Protein AF-A0A3N5DXP9-F1 (afdb_monomer_lite)

Structure (mmCIF, N/CA/C/O backbone):
data_AF-A0A3N5DXP9-F1
#
_entry.id   AF-A0A3N5DXP9-F1
#
loop_
_atom_site.group_PDB
_atom_site.id
_atom_site.type_symbol
_atom_site.label_atom_id
_atom_site.label_alt_id
_atom_site.label_comp_id
_atom_site.label_asym_id
_atom_site.label_entity_id
_atom_site.label_seq_id
_atom_site.pdbx_PDB_ins_code
_atom_site.Cartn_x
_atom_site.Cartn_y
_atom_site.Cartn_z
_atom_site.occupancy
_atom_site.B_iso_or_equiv
_atom_site.auth_seq_id
_atom_site.auth_comp_id
_atom_site.auth_asym_id
_atom_site.auth_atom_id
_atom_site.pdbx_PDB_model_num
ATOM 1 N N . MET A 1 1 ? -8.981 -5.342 17.741 1.00 70.88 1 MET A N 1
ATOM 2 C CA . MET A 1 1 ? -8.369 -5.605 16.424 1.00 70.88 1 MET A CA 1
ATOM 3 C C . MET A 1 1 ? -9.307 -6.501 15.622 1.00 70.88 1 MET A C 1
ATOM 5 O O . MET A 1 1 ? -9.787 -7.482 16.180 1.00 70.88 1 MET A O 1
ATOM 9 N N . GLN A 1 2 ? -9.666 -6.116 14.395 1.00 82.75 2 GLN A N 1
ATOM 10 C CA . GLN A 1 2 ? -10.607 -6.846 13.527 1.00 82.75 2 GLN A CA 1
ATOM 11 C C . GLN A 1 2 ? -9.890 -7.975 12.756 1.00 82.75 2 GLN A C 1
ATOM 13 O O . GLN A 1 2 ? -8.664 -7.970 12.660 1.00 82.75 2 GLN A O 1
ATOM 18 N N . GLN A 1 3 ? -10.634 -8.936 12.187 1.00 83.50 3 GLN A N 1
ATOM 19 C CA . GLN A 1 3 ? -10.047 -10.073 11.447 1.00 83.50 3 GLN A CA 1
ATOM 20 C C . GLN A 1 3 ? -9.169 -9.621 10.273 1.00 83.50 3 GLN A C 1
ATOM 22 O O . GLN A 1 3 ? -8.102 -10.185 10.041 1.00 83.50 3 GLN A O 1
ATOM 27 N N . GLN A 1 4 ? -9.587 -8.586 9.541 1.00 88.69 4 GLN A N 1
ATOM 28 C CA . GLN A 1 4 ? -8.775 -8.063 8.449 1.00 88.69 4 GLN A CA 1
ATOM 29 C C . GLN A 1 4 ? -7.468 -7.425 8.931 1.00 88.69 4 GLN A C 1
ATOM 31 O O . GLN A 1 4 ? -6.446 -7.623 8.285 1.00 88.69 4 GLN A O 1
ATOM 36 N N . ASP A 1 5 ? -7.459 -6.742 10.082 1.00 91.81 5 ASP A N 1
ATOM 37 C CA . ASP A 1 5 ? -6.235 -6.138 10.624 1.00 91.81 5 ASP A CA 1
ATOM 38 C C . ASP A 1 5 ? -5.184 -7.234 10.879 1.00 91.81 5 ASP A C 1
ATOM 40 O O . ASP A 1 5 ? -4.030 -7.095 10.484 1.00 91.81 5 ASP A O 1
ATOM 44 N N . GLN A 1 6 ? -5.607 -8.374 11.448 1.00 92.56 6 GLN A N 1
ATOM 45 C CA . GLN A 1 6 ? -4.741 -9.536 11.680 1.00 92.56 6 GLN A CA 1
ATOM 46 C C . GLN A 1 6 ? -4.146 -10.096 10.387 1.00 92.56 6 GLN A C 1
ATOM 48 O O . GLN A 1 6 ? -2.959 -10.417 10.360 1.00 92.56 6 GLN A O 1
ATOM 53 N N . ARG A 1 7 ? -4.937 -10.177 9.307 1.00 92.69 7 ARG A N 1
ATOM 54 C CA . ARG A 1 7 ? -4.432 -10.618 7.999 1.00 92.69 7 ARG A CA 1
ATOM 55 C C . ARG A 1 7 ? -3.295 -9.717 7.517 1.00 92.69 7 ARG A C 1
ATOM 57 O O . ARG A 1 7 ? -2.260 -10.234 7.121 1.00 92.69 7 ARG A O 1
ATOM 64 N N . TYR A 1 8 ? -3.449 -8.396 7.588 1.00 92.94 8 TYR A N 1
ATOM 65 C CA . TYR A 1 8 ? -2.394 -7.472 7.153 1.00 92.94 8 TYR A CA 1
ATOM 66 C C . TYR A 1 8 ? -1.110 -7.600 7.986 1.00 92.94 8 TYR A C 1
ATOM 68 O O . TYR A 1 8 ? -0.019 -7.512 7.427 1.00 92.94 8 TYR A O 1
ATOM 76 N N . LEU A 1 9 ? -1.215 -7.869 9.292 1.00 94.25 9 LEU A N 1
ATOM 77 C CA . LEU A 1 9 ? -0.042 -8.151 10.130 1.00 94.25 9 LEU A CA 1
ATOM 78 C C . LEU A 1 9 ? 0.668 -9.449 9.708 1.00 94.25 9 LEU A C 1
ATOM 80 O O . LEU A 1 9 ? 1.895 -9.487 9.653 1.00 94.25 9 LEU A O 1
ATOM 84 N N . MET 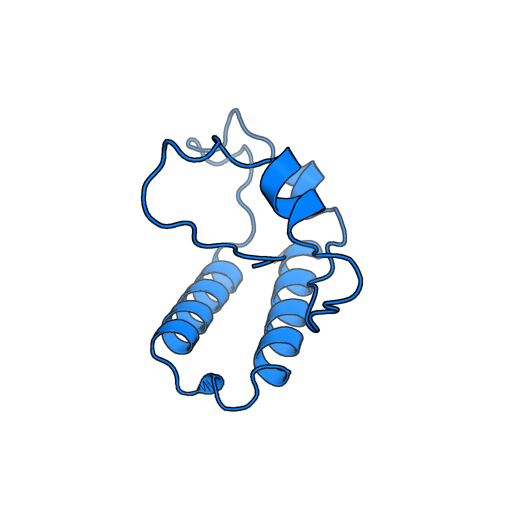A 1 10 ? -0.093 -10.495 9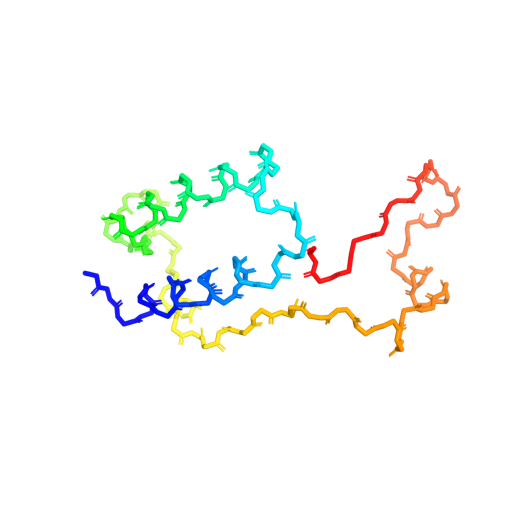.371 1.00 93.69 10 MET A N 1
ATOM 85 C CA . MET A 1 10 ? 0.462 -11.763 8.881 1.00 93.69 10 MET A CA 1
ATOM 86 C C . MET A 1 10 ? 1.13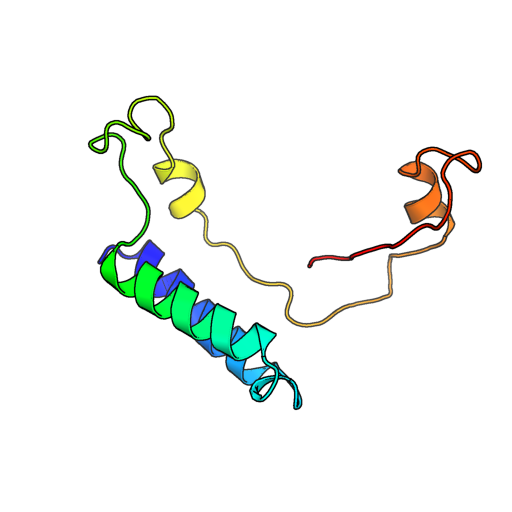8 -11.613 7.514 1.00 93.69 10 MET A C 1
ATOM 88 O O . MET A 1 10 ? 2.225 -12.149 7.303 1.00 93.69 10 MET A O 1
ATOM 92 N N . GLU A 1 11 ? 0.527 -10.875 6.587 1.00 92.50 11 GLU A N 1
ATOM 93 C CA . GLU A 1 11 ? 1.125 -10.628 5.272 1.00 92.50 11 GLU A CA 1
ATOM 94 C C . GLU A 1 11 ? 2.374 -9.740 5.370 1.00 92.50 11 GLU A C 1
ATOM 96 O O . GLU A 1 11 ? 3.336 -9.951 4.632 1.00 92.50 11 GLU A O 1
ATOM 101 N N . PHE A 1 12 ? 2.425 -8.806 6.328 1.00 93.00 12 PHE A N 1
ATOM 102 C CA . PHE A 1 12 ? 3.648 -8.053 6.604 1.00 93.00 12 PHE A CA 1
ATOM 103 C C . PHE A 1 12 ? 4.783 -8.951 7.113 1.00 93.00 12 PHE A C 1
ATOM 105 O O . PHE A 1 12 ? 5.912 -8.810 6.653 1.00 93.00 12 PHE A O 1
ATOM 112 N N . ASP A 1 13 ? 4.502 -9.892 8.018 1.00 92.56 13 ASP A N 1
ATOM 113 C CA . ASP A 1 13 ? 5.498 -10.866 8.493 1.00 92.56 13 ASP A CA 1
ATOM 114 C C . ASP A 1 13 ? 6.026 -11.746 7.343 1.00 92.56 13 ASP A C 1
ATOM 116 O O . ASP A 1 13 ? 7.230 -11.993 7.237 1.00 92.56 13 ASP A O 1
ATOM 120 N N . ARG A 1 14 ? 5.153 -12.162 6.414 1.00 91.62 14 ARG A N 1
ATOM 121 C CA . ARG A 1 14 ? 5.570 -12.873 5.191 1.00 91.62 14 ARG A CA 1
ATOM 122 C C . ARG A 1 14 ? 6.473 -12.023 4.301 1.00 91.62 14 ARG A C 1
ATOM 124 O O . ARG A 1 14 ? 7.501 -12.522 3.845 1.00 91.62 14 ARG A O 1
ATOM 131 N N . LEU A 1 15 ? 6.111 -10.759 4.081 1.00 89.94 15 LEU A N 1
ATOM 132 C CA . LEU A 1 15 ? 6.933 -9.808 3.334 1.00 89.94 15 LEU A CA 1
ATOM 133 C C . LEU A 1 15 ? 8.293 -9.602 4.013 1.00 89.94 15 LEU A C 1
ATOM 135 O O . LEU A 1 15 ? 9.320 -9.655 3.350 1.00 89.94 15 LEU A O 1
ATOM 139 N N . GLU A 1 16 ? 8.329 -9.389 5.330 1.00 90.56 16 GLU A N 1
ATOM 140 C CA . GLU A 1 16 ? 9.571 -9.187 6.089 1.00 90.56 16 GLU A CA 1
ATOM 141 C C . GLU A 1 16 ? 10.528 -10.375 5.911 1.00 90.56 16 GLU A C 1
ATOM 143 O O . GLU A 1 16 ? 11.718 -10.174 5.666 1.00 90.56 16 GLU A O 1
ATOM 148 N N . LYS A 1 17 ? 9.999 -11.605 5.916 1.00 89.25 17 LYS A N 1
ATOM 149 C CA . LYS A 1 17 ? 10.767 -12.835 5.668 1.00 89.25 17 LYS A CA 1
ATOM 150 C C . LYS A 1 17 ? 11.274 -12.977 4.230 1.00 89.25 17 LYS A C 1
ATOM 152 O O . LYS A 1 17 ? 12.257 -13.683 4.024 1.00 89.25 17 LYS A O 1
ATOM 157 N N . SER A 1 18 ? 10.649 -12.326 3.247 1.00 87.19 18 SER A N 1
ATOM 158 C CA . SER A 1 18 ? 11.096 -12.358 1.846 1.00 87.19 18 SER A CA 1
ATOM 159 C C . SER A 1 18 ? 12.142 -11.287 1.509 1.00 87.19 18 SER A C 1
ATOM 161 O O . SER A 1 18 ? 12.707 -11.303 0.413 1.00 87.19 18 SER A O 1
ATOM 163 N N . LEU A 1 19 ? 12.428 -10.347 2.420 1.00 83.94 19 LEU A N 1
ATOM 164 C CA . LEU A 1 19 ? 13.418 -9.284 2.220 1.00 83.94 19 LEU A CA 1
ATOM 165 C C . LEU A 1 19 ? 14.851 -9.834 2.334 1.00 83.94 19 LEU A C 1
ATOM 167 O O . LEU A 1 19 ? 15.504 -9.706 3.368 1.00 83.94 19 LEU A O 1
ATOM 171 N N . ASN A 1 20 ? 15.368 -10.405 1.244 1.00 72.12 20 ASN A N 1
ATOM 172 C CA . ASN A 1 20 ? 16.736 -10.926 1.124 1.00 72.12 20 ASN A CA 1
ATOM 173 C C . ASN A 1 20 ? 17.806 -9.832 1.369 1.00 72.12 20 ASN A C 1
ATOM 175 O O . ASN A 1 20 ? 18.251 -9.166 0.439 1.00 72.12 20 ASN A O 1
ATOM 179 N N . GLY A 1 21 ? 18.210 -9.613 2.626 1.00 69.12 21 GLY A N 1
ATOM 180 C CA . GLY A 1 21 ? 19.241 -8.637 3.027 1.00 69.12 21 GLY A CA 1
ATOM 181 C C . GLY A 1 21 ? 18.756 -7.188 3.189 1.00 69.12 21 GLY A C 1
ATOM 182 O O . GLY A 1 21 ? 19.462 -6.367 3.769 1.00 69.12 21 GLY A O 1
ATOM 183 N N . MET A 1 22 ? 17.530 -6.872 2.762 1.00 75.81 22 MET A N 1
ATOM 184 C CA . MET A 1 22 ? 16.938 -5.527 2.869 1.00 75.81 22 MET A CA 1
ATOM 185 C C . MET A 1 22 ? 16.312 -5.224 4.239 1.00 75.81 22 MET A C 1
ATOM 187 O O . MET A 1 22 ? 15.888 -4.091 4.487 1.00 75.81 22 MET A O 1
ATOM 191 N N . ALA A 1 23 ? 16.279 -6.205 5.144 1.00 75.31 23 ALA A N 1
ATOM 192 C CA . ALA A 1 23 ? 15.754 -6.053 6.500 1.00 75.31 23 ALA A CA 1
ATOM 193 C C . ALA A 1 23 ? 16.554 -5.050 7.363 1.00 75.31 23 ALA A C 1
ATOM 195 O O . ALA A 1 23 ? 16.029 -4.502 8.323 1.00 75.31 23 ALA A O 1
ATOM 196 N N . SER A 1 24 ? 17.809 -4.750 7.021 1.00 81.38 24 SER A N 1
ATOM 197 C CA . SER A 1 24 ? 18.614 -3.729 7.714 1.00 81.38 24 SER A CA 1
ATOM 198 C C . SER A 1 24 ? 18.478 -2.326 7.111 1.00 81.38 24 SER A C 1
ATOM 200 O O . SER A 1 24 ? 19.076 -1.376 7.617 1.00 81.38 24 SER A O 1
ATOM 202 N N . SER A 1 25 ? 17.707 -2.167 6.029 1.00 88.56 25 SER A N 1
ATOM 203 C CA . SER A 1 25 ? 17.580 -0.878 5.349 1.00 88.56 25 SER A CA 1
ATOM 204 C C . SER A 1 25 ? 16.821 0.156 6.202 1.00 88.56 25 SER A C 1
ATOM 206 O O . SER A 1 25 ? 15.870 -0.203 6.907 1.00 88.56 25 SER A O 1
ATOM 208 N N . PRO A 1 26 ? 17.148 1.462 6.098 1.00 90.19 26 PRO A N 1
ATOM 209 C CA . PRO A 1 26 ? 16.387 2.519 6.773 1.00 90.19 26 PRO A CA 1
ATOM 210 C C . PRO A 1 26 ? 14.890 2.511 6.420 1.00 90.19 26 PRO A C 1
ATOM 212 O O . PRO A 1 26 ? 14.043 2.789 7.265 1.00 90.19 26 PRO A O 1
ATOM 215 N N . ILE A 1 27 ? 14.557 2.124 5.185 1.00 90.56 27 ILE A N 1
ATOM 216 C CA . ILE A 1 27 ? 13.173 1.979 4.715 1.00 90.56 27 ILE A CA 1
ATOM 217 C C . ILE A 1 27 ? 12.455 0.854 5.464 1.00 90.56 27 ILE A C 1
ATOM 219 O O . ILE A 1 27 ? 11.289 0.996 5.825 1.00 90.56 27 ILE A O 1
ATOM 223 N N . HIS A 1 28 ? 13.130 -0.267 5.721 1.00 92.31 28 HIS A N 1
ATOM 224 C CA . HIS A 1 28 ? 12.519 -1.358 6.466 1.00 92.31 28 HIS A CA 1
ATOM 225 C C . HIS A 1 28 ? 12.203 -0.957 7.914 1.00 92.31 28 HIS A C 1
ATOM 227 O O . HIS A 1 28 ? 11.127 -1.282 8.410 1.00 92.31 28 HIS A O 1
ATOM 233 N N . LYS A 1 29 ? 13.063 -0.159 8.560 1.00 92.38 29 LYS A N 1
ATOM 234 C CA . LYS A 1 29 ? 12.765 0.397 9.889 1.00 92.38 29 LYS A CA 1
ATOM 235 C C . LYS A 1 29 ? 11.466 1.219 9.890 1.00 92.38 29 LYS A C 1
ATOM 237 O O . LYS A 1 29 ? 10.602 0.970 10.726 1.00 92.38 29 LYS A O 1
ATOM 242 N N . LEU A 1 30 ? 11.286 2.108 8.908 1.00 95.12 30 LEU A N 1
ATOM 243 C CA . LEU A 1 30 ? 10.039 2.870 8.733 1.00 95.12 30 LEU A CA 1
ATOM 244 C C . LEU A 1 30 ? 8.822 1.957 8.530 1.00 95.12 30 LEU A C 1
ATOM 246 O O . LEU A 1 30 ? 7.764 2.194 9.108 1.00 95.12 30 LEU A O 1
ATOM 250 N N . ARG A 1 31 ? 8.969 0.882 7.747 1.00 94.62 31 ARG A N 1
ATOM 251 C CA . ARG A 1 31 ? 7.903 -0.113 7.546 1.00 94.62 31 ARG A CA 1
ATOM 252 C C . ARG A 1 31 ? 7.499 -0.799 8.858 1.00 94.62 31 ARG A C 1
ATOM 254 O O . ARG A 1 31 ? 6.305 -0.965 9.097 1.00 94.62 31 ARG A O 1
ATOM 261 N N . LYS A 1 32 ? 8.460 -1.145 9.723 1.00 95.25 32 LYS A N 1
ATOM 262 C CA . LYS A 1 32 ? 8.184 -1.736 11.046 1.00 95.25 32 LYS A CA 1
ATOM 263 C C . LYS A 1 32 ? 7.467 -0.767 11.985 1.00 95.25 32 LYS A C 1
ATOM 265 O O . LYS A 1 32 ? 6.525 -1.158 12.667 1.00 95.25 32 LYS A O 1
ATOM 270 N N . GLU A 1 33 ? 7.889 0.493 12.012 1.00 96.94 33 GLU A N 1
ATOM 271 C CA . GLU A 1 33 ? 7.224 1.531 12.809 1.00 96.94 33 GLU A CA 1
ATOM 272 C C . GLU A 1 33 ? 5.780 1.750 12.329 1.00 96.94 33 GLU A C 1
ATOM 274 O O . GLU A 1 33 ? 4.849 1.799 13.136 1.00 96.94 33 GLU A O 1
ATOM 279 N N . ALA A 1 34 ? 5.569 1.786 11.010 1.00 96.62 34 ALA A N 1
ATOM 280 C CA . ALA A 1 34 ? 4.247 1.935 10.413 1.00 96.62 34 ALA A CA 1
ATOM 281 C C . ALA A 1 34 ? 3.318 0.750 10.723 1.00 96.62 34 ALA A C 1
ATOM 283 O O . ALA A 1 34 ? 2.172 0.971 11.117 1.00 96.62 34 ALA A O 1
ATOM 284 N N . ILE A 1 35 ? 3.787 -0.499 10.589 1.00 96.81 35 ILE A N 1
ATOM 285 C CA . ILE A 1 35 ? 2.944 -1.672 10.872 1.00 96.81 35 ILE A CA 1
ATOM 286 C C . ILE A 1 35 ? 2.641 -1.810 12.369 1.00 96.81 35 ILE A C 1
ATOM 288 O O . ILE A 1 35 ? 1.533 -2.203 12.731 1.00 96.81 35 ILE A O 1
ATOM 292 N N . ALA A 1 36 ? 3.574 -1.425 13.249 1.00 96.81 36 ALA A N 1
ATOM 293 C CA . ALA A 1 36 ? 3.326 -1.365 14.686 1.00 96.81 36 ALA A CA 1
ATOM 294 C C . ALA A 1 36 ? 2.215 -0.354 14.995 1.00 96.81 36 ALA A C 1
ATOM 296 O O . ALA A 1 36 ? 1.241 -0.692 15.670 1.00 96.81 36 ALA A O 1
ATOM 297 N N . ARG A 1 37 ? 2.281 0.846 14.404 1.00 97.81 37 ARG A N 1
ATOM 298 C CA . ARG A 1 37 ? 1.225 1.848 14.566 1.00 97.81 37 ARG A CA 1
ATOM 299 C C . ARG A 1 37 ? -0.114 1.385 13.987 1.00 97.81 37 ARG A C 1
ATOM 301 O O . ARG A 1 37 ? -1.159 1.622 14.591 1.00 97.81 37 ARG A O 1
ATOM 308 N N . PHE A 1 38 ? -0.096 0.686 12.854 1.00 96.94 38 PHE A N 1
ATOM 309 C CA . PHE A 1 38 ? -1.290 0.060 12.288 1.00 96.94 38 PHE A CA 1
ATOM 310 C C . PHE A 1 38 ? -1.873 -1.012 13.218 1.00 96.94 38 PHE A C 1
ATOM 312 O O . PHE A 1 38 ? -3.087 -1.076 13.358 1.00 96.94 38 PHE A O 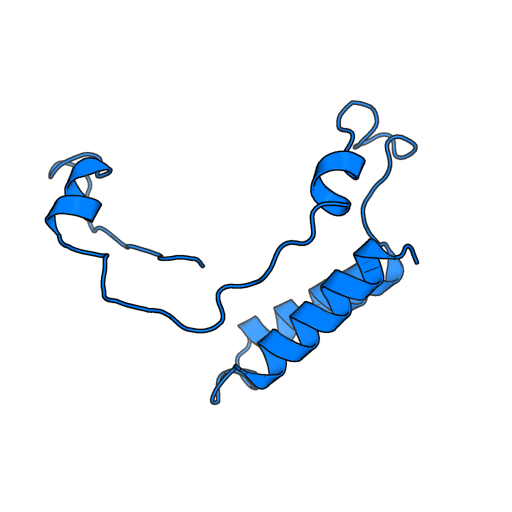1
ATOM 319 N N . SER A 1 39 ? -1.049 -1.806 13.908 1.00 96.25 39 SER A N 1
ATOM 320 C CA . SER A 1 39 ? -1.540 -2.812 14.864 1.00 96.25 39 SER A CA 1
ATOM 321 C C . SER A 1 39 ? -2.315 -2.201 16.041 1.00 96.25 39 SER A C 1
ATOM 323 O O . SER A 1 39 ? -3.245 -2.819 16.559 1.00 96.25 39 SER A O 1
ATOM 325 N N . GLU A 1 40 ? -1.974 -0.969 16.428 1.00 95.56 40 GLU A N 1
ATOM 326 C CA . GLU A 1 40 ? -2.649 -0.228 17.498 1.00 95.56 40 GLU A CA 1
ATOM 327 C C . GLU A 1 40 ? -3.963 0.410 17.026 1.00 95.56 40 GLU A C 1
ATOM 329 O O . GLU A 1 40 ? -4.939 0.447 17.775 1.00 95.56 40 GLU A O 1
ATOM 334 N N . LEU A 1 41 ? -3.986 0.934 15.795 1.00 94.50 41 LEU A N 1
ATOM 335 C CA . LEU A 1 41 ? -5.101 1.726 15.264 1.00 94.50 41 LEU A CA 1
ATOM 336 C C . LEU A 1 41 ? -6.106 0.913 14.433 1.00 94.50 41 LEU A C 1
ATOM 338 O O . LEU A 1 41 ? -7.309 1.166 14.506 1.00 94.50 41 LEU A O 1
ATOM 342 N N . GLY A 1 42 ? -5.622 -0.050 13.649 1.00 95.00 42 GLY A N 1
ATOM 343 C CA . G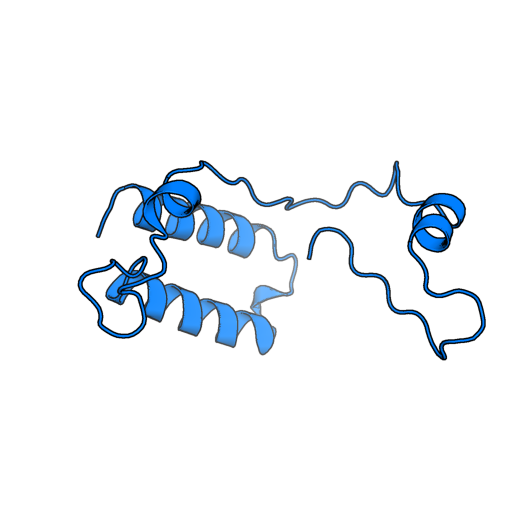LY A 1 42 ? -6.376 -0.782 12.632 1.00 95.00 42 GLY A CA 1
ATOM 344 C C . GLY A 1 42 ? -6.844 0.093 11.464 1.00 95.00 42 GLY A C 1
ATOM 345 O O . GLY A 1 42 ? -6.434 1.248 11.308 1.00 95.00 42 GLY A O 1
ATOM 346 N N . PHE A 1 43 ? -7.731 -0.455 10.627 1.00 95.44 43 PHE A N 1
ATOM 347 C CA . PHE A 1 43 ? -8.410 0.352 9.609 1.00 95.44 43 PHE A CA 1
ATOM 348 C C . PHE A 1 43 ? -9.347 1.394 10.241 1.00 95.44 43 PHE A C 1
ATOM 350 O O . PHE A 1 43 ? -10.048 1.097 11.216 1.00 95.44 43 PHE A O 1
ATOM 357 N N . PRO A 1 44 ? -9.441 2.597 9.649 1.00 95.62 44 PRO A N 1
ATOM 358 C CA . PRO A 1 44 ? -10.372 3.611 10.106 1.00 95.62 44 PRO A CA 1
ATOM 359 C C . PRO A 1 44 ? -11.823 3.167 9.897 1.00 95.62 44 PRO A C 1
ATOM 361 O O . PRO A 1 44 ? -12.139 2.277 9.106 1.00 95.62 44 PRO A O 1
ATOM 364 N N . THR A 1 45 ? -12.739 3.820 10.605 1.00 94.56 45 THR A N 1
ATOM 365 C CA . THR A 1 45 ? -14.182 3.606 10.440 1.00 94.56 45 THR A CA 1
ATOM 366 C C . THR A 1 45 ? -14.863 4.937 10.166 1.00 94.56 45 THR A C 1
ATOM 368 O O . THR A 1 45 ? -14.343 5.981 10.552 1.00 94.56 45 THR A O 1
ATOM 371 N N . THR A 1 46 ? -16.070 4.913 9.597 1.00 96.75 46 THR A N 1
ATOM 372 C CA . THR A 1 46 ? -16.882 6.124 9.357 1.00 96.75 46 THR A CA 1
ATOM 373 C C . THR A 1 46 ? -17.328 6.839 10.640 1.00 96.75 46 THR A C 1
ATOM 375 O O . THR A 1 46 ? -17.976 7.880 10.570 1.00 96.75 46 THR A O 1
ATOM 378 N N . ARG A 1 47 ? -16.988 6.298 11.822 1.00 95.56 47 ARG A N 1
ATOM 379 C CA . ARG A 1 47 ? -17.145 6.975 13.119 1.00 95.56 47 ARG A CA 1
ATOM 380 C C . ARG A 1 47 ? -16.084 8.054 13.349 1.00 95.56 47 ARG A C 1
ATOM 382 O O . ARG A 1 47 ? -16.302 8.923 14.183 1.00 95.56 47 ARG A O 1
ATOM 389 N N . LEU A 1 48 ? -14.943 7.977 12.660 1.00 96.50 48 LEU A N 1
ATOM 390 C CA . LEU A 1 48 ? -13.920 9.020 12.679 1.00 96.50 48 LEU A CA 1
ATOM 391 C C . LEU A 1 48 ? -14.345 10.139 11.7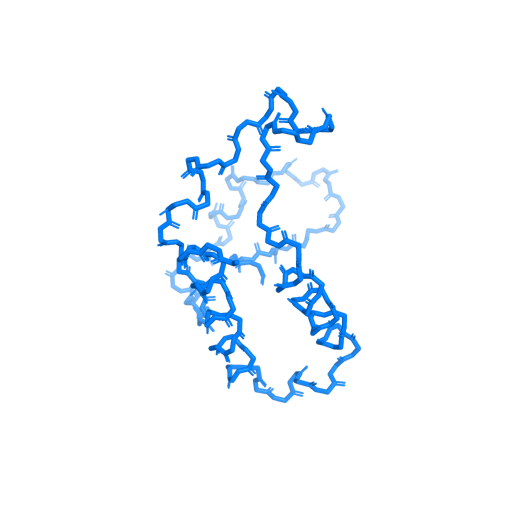27 1.00 96.50 48 LEU A C 1
ATOM 393 O O . LEU A 1 48 ? -14.738 9.855 10.597 1.00 96.50 48 LEU A O 1
ATOM 397 N N . GLU A 1 49 ? -14.244 11.391 12.171 1.00 97.12 49 GLU A N 1
ATOM 398 C CA . GLU A 1 49 ? -14.701 12.561 11.410 1.00 97.12 49 GLU A CA 1
ATOM 399 C C . GLU A 1 49 ? -14.057 12.639 10.017 1.00 97.12 49 GLU A C 1
ATOM 401 O O . GLU A 1 49 ? -14.772 12.699 9.018 1.00 97.12 49 GLU A O 1
ATOM 406 N N . GLU A 1 50 ? -12.732 12.474 9.951 1.00 97.12 50 GLU A N 1
ATOM 407 C CA . GLU A 1 50 ? -11.933 12.416 8.712 1.00 97.12 50 GLU A CA 1
ATOM 408 C C . GLU A 1 50 ? -12.387 11.318 7.728 1.00 97.12 50 GLU A C 1
ATOM 410 O O . GLU A 1 50 ? -12.143 11.397 6.527 1.00 97.12 50 GLU A O 1
ATOM 415 N N . TRP A 1 51 ? -13.073 10.281 8.219 1.00 97.00 51 TRP A N 1
ATOM 416 C CA . TRP A 1 51 ? -13.519 9.127 7.429 1.00 97.00 51 TRP A CA 1
ATOM 417 C C . TRP A 1 51 ? -15.036 9.046 7.277 1.00 97.00 51 TRP A C 1
ATOM 419 O O . TRP A 1 51 ? -15.547 8.077 6.713 1.00 97.00 51 TRP A O 1
ATOM 429 N N . ARG A 1 52 ? -15.783 10.054 7.744 1.00 97.56 52 ARG A N 1
ATOM 430 C CA . ARG A 1 52 ? -17.254 10.045 7.759 1.00 97.56 52 ARG A CA 1
ATOM 431 C C . ARG A 1 52 ? -17.865 9.756 6.387 1.00 97.56 52 ARG A C 1
ATOM 433 O O . ARG A 1 52 ? -18.896 9.090 6.305 1.00 97.56 52 ARG A O 1
ATOM 440 N N . PHE A 1 53 ? -17.228 10.242 5.324 1.00 97.69 53 PHE A N 1
ATOM 441 C CA . PHE A 1 53 ? -17.708 10.118 3.945 1.00 97.69 53 PHE A CA 1
ATOM 442 C C . PHE A 1 53 ? -16.975 9.047 3.125 1.00 97.69 53 PHE A C 1
ATOM 444 O O . PHE A 1 53 ? -17.315 8.834 1.964 1.00 97.69 53 PHE A O 1
ATOM 451 N N . THR A 1 54 ? -16.023 8.332 3.730 1.00 97.50 54 THR A N 1
ATOM 452 C CA . THR A 1 54 ? -15.187 7.340 3.043 1.00 97.50 54 THR A CA 1
ATOM 453 C C . THR A 1 54 ? -15.232 6.014 3.793 1.00 97.50 54 THR A C 1
ATOM 455 O O . THR A 1 54 ? -14.455 5.756 4.711 1.00 97.50 54 THR A O 1
ATOM 458 N N . ASN A 1 55 ? -16.160 5.138 3.403 1.00 96.25 55 ASN A N 1
ATOM 459 C CA . ASN A 1 55 ? -16.268 3.811 4.001 1.00 96.25 55 ASN A CA 1
ATOM 460 C C . ASN A 1 55 ? -15.203 2.855 3.437 1.00 96.25 55 ASN A C 1
ATOM 462 O O . ASN A 1 55 ? -15.339 2.364 2.319 1.00 96.25 55 ASN A O 1
ATOM 466 N N . VAL A 1 56 ? -14.187 2.531 4.241 1.00 95.56 56 VAL A N 1
ATOM 467 C CA . VAL A 1 56 ? -13.110 1.592 3.870 1.00 95.56 56 VAL A CA 1
ATOM 468 C C . VAL A 1 56 ? -13.426 0.122 4.159 1.00 95.56 56 VAL A C 1
ATOM 470 O O . VAL A 1 56 ? -12.632 -0.753 3.821 1.00 95.56 56 VAL A O 1
ATOM 473 N N . ALA A 1 57 ? -14.575 -0.190 4.767 1.00 93.69 57 ALA A N 1
ATOM 474 C CA . ALA A 1 57 ? -14.941 -1.572 5.079 1.00 93.69 57 ALA A CA 1
ATOM 475 C C . ALA A 1 57 ? -14.962 -2.518 3.855 1.00 93.69 57 ALA A C 1
ATOM 477 O O . ALA A 1 57 ? -14.576 -3.674 4.022 1.00 93.69 57 ALA A O 1
ATOM 478 N N . PRO A 1 58 ? -15.381 -2.093 2.643 1.00 95.12 58 PRO A N 1
ATOM 479 C CA . PRO A 1 58 ? -15.343 -2.965 1.471 1.00 95.12 58 PRO A CA 1
ATOM 480 C C . PRO A 1 58 ? -13.918 -3.363 1.082 1.00 95.12 58 PRO A C 1
ATOM 482 O O . PRO A 1 58 ? -13.651 -4.545 0.896 1.00 95.12 58 PRO A O 1
ATOM 485 N N . VAL A 1 59 ? -12.993 -2.397 1.015 1.00 94.50 59 VAL A N 1
ATOM 486 C CA . VAL A 1 59 ? -11.608 -2.677 0.609 1.00 94.50 59 VAL A CA 1
ATOM 487 C C . VAL A 1 59 ? -10.861 -3.460 1.686 1.00 94.50 59 VAL A C 1
ATOM 489 O O . VAL A 1 59 ? -10.135 -4.390 1.363 1.00 94.50 59 VAL A O 1
ATOM 492 N N . SER A 1 60 ? -11.096 -3.172 2.969 1.00 93.19 60 SER A N 1
ATOM 493 C CA . SER A 1 60 ? -10.391 -3.859 4.054 1.00 93.19 60 SER A CA 1
ATOM 494 C C . SER A 1 60 ? -10.807 -5.324 4.217 1.00 93.19 60 SER A C 1
ATOM 496 O O . SER A 1 60 ? -10.030 -6.127 4.722 1.00 93.19 60 SER A O 1
ATOM 498 N N . ARG A 1 61 ? -12.012 -5.709 3.774 1.00 92.44 61 ARG A N 1
ATOM 499 C CA . ARG A 1 61 ? -12.485 -7.105 3.814 1.00 92.44 61 ARG A CA 1
ATOM 500 C C . ARG A 1 61 ? -11.974 -7.959 2.658 1.00 92.44 61 ARG A C 1
ATOM 502 O O . ARG A 1 61 ? -12.004 -9.186 2.770 1.00 92.44 61 ARG A O 1
ATOM 509 N N . THR A 1 62 ? -11.516 -7.341 1.572 1.00 93.25 62 THR A N 1
ATOM 510 C CA . THR A 1 62 ? -10.940 -8.065 0.439 1.00 93.25 62 THR A CA 1
ATOM 511 C C . THR A 1 62 ? -9.638 -8.751 0.873 1.00 93.25 62 THR A C 1
ATOM 513 O O . THR A 1 62 ? -8.766 -8.101 1.453 1.00 93.25 62 THR A O 1
ATOM 516 N N . PRO A 1 63 ? -9.477 -10.064 0.628 1.00 90.38 63 PRO A N 1
ATOM 517 C CA . PRO A 1 63 ? -8.248 -10.789 0.936 1.00 90.38 63 PRO A CA 1
ATOM 518 C C . PRO A 1 63 ? -7.160 -10.456 -0.094 1.00 90.38 63 PRO A C 1
ATOM 520 O O . PRO A 1 63 ? -6.911 -11.234 -1.005 1.00 90.38 63 PRO A O 1
ATOM 523 N N . PHE A 1 64 ? -6.541 -9.281 0.017 1.00 89.94 64 PHE A N 1
ATOM 524 C CA . PHE A 1 64 ? -5.401 -8.936 -0.830 1.00 89.94 64 PHE A CA 1
ATOM 525 C C . PHE A 1 64 ? -4.193 -9.820 -0.513 1.00 89.94 64 PHE A C 1
ATOM 527 O O . PHE A 1 64 ? -3.907 -10.087 0.654 1.00 89.94 64 PHE A O 1
ATOM 534 N N . GLU A 1 65 ? -3.470 -10.211 -1.560 1.00 87.06 65 GLU A N 1
ATOM 535 C CA . GLU A 1 65 ? -2.222 -10.965 -1.470 1.00 87.06 65 GLU A CA 1
ATOM 536 C C . GLU A 1 65 ? -1.082 -10.131 -2.071 1.00 87.06 65 GLU A C 1
ATOM 538 O O . GLU A 1 65 ? -1.236 -9.595 -3.175 1.00 87.06 65 GLU A O 1
ATOM 543 N N . PRO A 1 66 ? 0.050 -9.970 -1.364 1.00 84.12 66 PRO A N 1
ATOM 544 C CA . PRO A 1 66 ? 1.188 -9.242 -1.901 1.00 84.12 66 PRO A CA 1
ATOM 545 C C . PRO A 1 66 ? 1.909 -10.067 -2.974 1.00 84.12 66 PRO A C 1
ATOM 547 O O . PRO A 1 66 ? 2.143 -11.266 -2.816 1.00 84.12 66 PRO A O 1
ATOM 550 N N . VAL A 1 67 ? 2.348 -9.404 -4.043 1.00 86.25 67 VAL A N 1
ATOM 551 C CA . VAL A 1 67 ? 3.246 -10.006 -5.036 1.00 86.25 67 VAL A CA 1
ATOM 552 C C . VAL A 1 67 ? 4.673 -9.957 -4.480 1.00 86.25 67 VAL A C 1
ATOM 554 O O . VAL A 1 67 ? 5.358 -8.948 -4.591 1.00 86.25 67 VAL A O 1
ATOM 557 N N . LEU A 1 68 ? 5.111 -11.039 -3.827 1.00 81.88 68 LEU A N 1
ATOM 558 C CA . LEU A 1 68 ? 6.427 -11.114 -3.163 1.00 81.88 68 LEU A CA 1
ATOM 559 C C . LEU A 1 68 ? 7.579 -11.502 -4.100 1.00 81.88 68 LEU A C 1
ATOM 561 O O . LEU A 1 68 ? 8.747 -11.389 -3.729 1.00 81.88 68 LEU A O 1
ATOM 565 N N . GLN A 1 69 ? 7.258 -11.991 -5.296 1.00 79.56 69 GLN A N 1
ATOM 566 C CA . GLN A 1 69 ? 8.225 -12.378 -6.314 1.00 79.56 69 GLN A CA 1
ATOM 567 C C . GLN A 1 69 ? 7.863 -11.686 -7.618 1.00 79.56 69 GLN A C 1
ATOM 569 O O . GLN A 1 69 ? 6.724 -11.762 -8.078 1.00 79.56 69 GLN A O 1
ATOM 574 N N . TYR A 1 70 ? 8.840 -11.000 -8.199 1.00 77.81 70 TYR A N 1
ATOM 575 C CA . TYR A 1 70 ? 8.681 -10.390 -9.505 1.00 77.81 70 TYR A CA 1
ATOM 576 C C . TYR A 1 70 ? 8.841 -11.454 -10.591 1.00 77.81 70 TYR A C 1
ATOM 578 O O . TYR A 1 70 ? 9.890 -12.093 -10.678 1.00 77.81 70 TYR A O 1
ATOM 586 N N . ASP A 1 71 ? 7.814 -11.606 -11.424 1.00 77.94 71 ASP A N 1
ATOM 587 C CA . ASP A 1 71 ? 7.915 -12.325 -12.687 1.00 77.94 71 ASP A CA 1
ATOM 588 C C . ASP A 1 71 ? 8.117 -11.309 -13.827 1.00 77.94 71 ASP A C 1
ATOM 590 O O . ASP A 1 71 ? 7.201 -10.537 -14.131 1.00 77.94 71 ASP A O 1
ATOM 594 N N . PRO A 1 72 ? 9.303 -11.267 -14.462 1.00 71.31 72 PRO A N 1
ATOM 595 C CA . PRO A 1 72 ? 9.541 -10.387 -15.597 1.00 71.31 72 PRO A CA 1
ATOM 596 C C . PRO A 1 72 ? 8.794 -10.811 -16.862 1.00 71.31 72 PRO A C 1
ATOM 598 O O . PRO A 1 72 ? 8.737 -10.020 -17.809 1.00 71.31 72 PRO A O 1
ATOM 601 N N . ALA A 1 73 ? 8.242 -12.029 -16.914 1.00 70.56 73 ALA A N 1
ATOM 602 C CA . ALA A 1 73 ? 7.530 -12.554 -18.068 1.00 70.56 73 ALA A CA 1
ATOM 603 C C . ALA A 1 73 ? 6.188 -11.824 -18.259 1.00 70.56 73 ALA A C 1
ATOM 605 O O . ALA A 1 73 ? 5.118 -12.292 -17.889 1.00 70.56 73 ALA A O 1
ATOM 606 N N . GLY A 1 74 ? 6.247 -10.631 -18.847 1.00 77.88 74 GLY A N 1
ATOM 607 C CA . GLY A 1 74 ? 5.069 -9.822 -19.157 1.00 77.88 74 GLY A CA 1
ATOM 608 C C . GLY A 1 74 ? 5.347 -8.329 -19.264 1.00 77.88 74 GLY A C 1
ATOM 609 O O . GLY A 1 74 ? 4.563 -7.610 -19.883 1.00 77.88 74 GLY A O 1
ATOM 610 N N . VAL A 1 75 ? 6.471 -7.850 -18.725 1.00 87.50 75 VAL A N 1
ATOM 611 C CA . VAL A 1 75 ? 6.828 -6.431 -18.813 1.00 87.50 75 VAL A CA 1
ATOM 612 C C . VAL A 1 75 ? 7.800 -6.209 -19.963 1.00 87.50 75 VAL A C 1
ATOM 614 O O . VAL A 1 75 ? 9.010 -6.373 -19.832 1.00 87.50 75 VAL A O 1
ATOM 617 N N . THR A 1 76 ? 7.249 -5.840 -21.118 1.00 89.50 76 THR A N 1
ATOM 618 C CA . THR A 1 76 ? 8.016 -5.471 -22.313 1.00 89.50 76 THR A CA 1
ATOM 619 C C . THR A 1 76 ? 8.046 -3.955 -22.496 1.00 89.50 76 THR A C 1
ATOM 621 O O . THR A 1 76 ? 7.190 -3.234 -21.979 1.00 89.50 76 THR A O 1
ATOM 624 N N . ALA A 1 77 ? 8.998 -3.460 -23.291 1.00 87.19 77 ALA A N 1
ATOM 625 C CA . ALA A 1 77 ? 9.032 -2.050 -23.680 1.00 87.19 77 ALA A CA 1
ATOM 626 C C . ALA A 1 77 ? 7.730 -1.612 -24.373 1.00 87.19 77 ALA A C 1
ATOM 628 O O . ALA A 1 77 ? 7.260 -0.502 -24.157 1.00 87.19 77 ALA A O 1
ATOM 629 N N . GLU A 1 78 ? 7.104 -2.498 -25.151 1.00 90.00 78 GLU A N 1
ATOM 630 C CA . GLU A 1 78 ? 5.816 -2.227 -25.793 1.00 90.00 78 GLU A CA 1
ATOM 631 C C . GLU A 1 78 ? 4.691 -2.023 -24.766 1.00 90.00 78 GLU A C 1
ATOM 633 O O . GLU A 1 78 ? 3.909 -1.078 -24.884 1.00 90.00 78 GLU A O 1
ATOM 638 N N . VAL A 1 79 ? 4.632 -2.868 -23.729 1.00 89.75 79 VAL A N 1
ATOM 639 C CA . VAL A 1 79 ? 3.657 -2.729 -22.637 1.00 89.75 79 VAL A CA 1
ATOM 640 C C . VAL A 1 79 ? 3.877 -1.421 -21.884 1.00 89.75 79 VAL A C 1
ATOM 642 O O . VAL A 1 79 ? 2.912 -0.706 -21.631 1.00 89.75 79 VAL A O 1
ATOM 645 N N . VAL A 1 80 ? 5.129 -1.073 -21.574 1.00 90.12 80 VAL A N 1
ATOM 646 C CA . VAL A 1 80 ? 5.462 0.194 -20.903 1.00 90.12 80 VAL A CA 1
ATOM 647 C C . VAL A 1 80 ? 5.075 1.394 -21.775 1.00 90.12 80 VAL A C 1
ATOM 649 O O . VAL A 1 80 ? 4.410 2.309 -21.294 1.00 90.12 80 VAL A O 1
ATOM 652 N N . ASN A 1 81 ? 5.413 1.371 -23.066 1.00 88.62 81 ASN A N 1
ATOM 653 C CA . ASN A 1 81 ? 5.141 2.471 -23.995 1.00 88.62 81 ASN A CA 1
ATOM 654 C C . ASN A 1 81 ? 3.645 2.705 -24.234 1.00 88.62 81 ASN A C 1
ATOM 656 O O . ASN A 1 81 ? 3.243 3.833 -24.498 1.00 88.62 81 ASN A O 1
ATOM 660 N N . ARG A 1 82 ? 2.798 1.676 -24.094 1.00 90.69 82 ARG A N 1
ATOM 661 C CA . ARG A 1 82 ? 1.335 1.827 -24.183 1.00 90.69 82 ARG A CA 1
ATOM 662 C C . ARG A 1 82 ? 0.764 2.760 -23.111 1.00 90.69 82 ARG A C 1
ATOM 664 O O . ARG A 1 82 ? -0.271 3.378 -23.342 1.00 90.69 82 ARG A O 1
ATOM 671 N N . TYR A 1 83 ? 1.413 2.832 -21.952 1.00 88.69 83 TYR A N 1
ATOM 672 C CA . TYR A 1 83 ? 0.972 3.637 -20.811 1.00 88.69 83 TYR A CA 1
ATOM 673 C C . TYR A 1 83 ? 1.911 4.813 -20.517 1.00 88.69 83 TYR A C 1
ATOM 675 O O . TYR A 1 83 ? 1.727 5.504 -19.515 1.00 88.69 83 TYR A O 1
ATOM 683 N N . SER A 1 84 ? 2.922 5.044 -21.360 1.00 86.38 84 SER A N 1
ATOM 684 C CA . SER A 1 84 ? 3.836 6.169 -21.193 1.00 86.38 84 SER A CA 1
ATOM 685 C C . SER A 1 84 ? 3.212 7.461 -21.725 1.00 86.38 84 SER A C 1
ATOM 687 O O . SER A 1 84 ? 2.321 7.460 -22.573 1.00 86.38 84 SER A O 1
ATOM 689 N N . LEU A 1 85 ? 3.708 8.597 -21.234 1.00 82.81 85 LEU A N 1
ATOM 690 C CA . LEU A 1 85 ? 3.315 9.929 -21.708 1.00 82.81 85 LEU A CA 1
ATOM 691 C C . LEU A 1 85 ? 4.076 10.344 -22.989 1.00 82.81 85 LEU A C 1
ATOM 693 O O . LEU A 1 85 ? 4.147 11.529 -23.313 1.00 82.81 85 LEU A O 1
ATOM 697 N N . GLY A 1 86 ? 4.648 9.373 -23.711 1.00 74.94 86 GLY A N 1
ATOM 698 C CA . GLY A 1 86 ? 5.492 9.581 -24.887 1.00 74.94 86 GLY A CA 1
ATOM 699 C C . GLY A 1 86 ? 6.895 10.112 -24.571 1.00 74.94 86 GLY A C 1
ATOM 700 O O . GLY A 1 86 ? 7.258 10.352 -23.419 1.00 74.94 86 GLY A O 1
ATOM 701 N N . ASP A 1 87 ? 7.678 10.345 -25.627 1.00 70.75 87 ASP A N 1
ATOM 702 C CA . ASP A 1 87 ? 9.100 10.737 -25.558 1.00 70.75 87 ASP A CA 1
ATOM 703 C C . ASP A 1 87 ? 9.334 12.164 -25.021 1.00 70.75 87 ASP A C 1
ATOM 705 O O . ASP A 1 87 ? 10.463 12.640 -24.930 1.00 70.75 87 ASP A O 1
ATOM 709 N N . SER A 1 88 ? 8.260 12.882 -24.683 1.00 67.81 88 SER A N 1
ATOM 710 C CA . SER A 1 88 ? 8.296 14.294 -24.281 1.00 67.81 88 SER A CA 1
ATOM 711 C C . SER A 1 88 ? 8.591 14.501 -22.791 1.00 67.81 88 SER A C 1
ATOM 713 O O . SER A 1 88 ? 8.715 15.642 -22.345 1.00 67.81 88 SER A O 1
ATOM 715 N N . VAL A 1 89 ? 8.680 13.422 -22.006 1.00 66.50 89 VAL A N 1
ATOM 716 C CA . VAL A 1 89 ? 8.722 13.479 -20.539 1.00 66.50 89 VAL A CA 1
ATOM 717 C C . VAL A 1 89 ? 10.017 12.869 -19.998 1.00 66.50 89 VAL A C 1
ATOM 719 O O . VAL A 1 89 ? 10.020 11.742 -19.528 1.00 66.50 89 VAL A O 1
ATOM 722 N N . GLY A 1 90 ? 11.112 13.637 -20.028 1.00 77.88 90 GLY A N 1
ATOM 723 C CA . GLY A 1 90 ? 12.318 13.420 -19.208 1.00 77.88 90 GLY A CA 1
ATOM 724 C C . GLY A 1 90 ? 12.809 11.968 -19.043 1.00 77.88 90 GLY A C 1
ATOM 725 O O . GLY A 1 90 ? 12.796 11.173 -19.976 1.00 77.88 90 GLY A O 1
ATOM 726 N N . GLY A 1 91 ? 13.316 11.634 -17.849 1.00 84.19 91 GLY A N 1
ATOM 727 C CA . GLY A 1 91 ? 13.718 10.268 -17.500 1.00 84.19 91 GLY A CA 1
ATOM 728 C C . GLY A 1 91 ? 12.529 9.425 -17.030 1.00 84.19 91 GLY A C 1
ATOM 729 O O . GLY A 1 91 ? 11.776 9.859 -16.159 1.00 84.19 91 GLY A O 1
ATOM 730 N N . LEU A 1 92 ? 12.389 8.209 -17.567 1.00 86.00 92 LEU A N 1
ATOM 731 C CA . LEU A 1 92 ? 11.331 7.264 -17.200 1.00 86.00 92 LEU A CA 1
ATOM 732 C C . LEU A 1 92 ? 11.811 6.293 -16.111 1.00 86.00 92 LEU A C 1
ATOM 734 O O . LEU A 1 92 ? 12.752 5.528 -16.322 1.00 86.00 92 LEU A O 1
ATOM 738 N N . LEU A 1 93 ? 11.125 6.287 -14.967 1.00 89.19 93 LEU A N 1
ATOM 739 C CA . LEU A 1 93 ? 11.270 5.268 -13.926 1.00 89.19 93 LEU A CA 1
ATOM 740 C C . LEU A 1 93 ? 10.021 4.386 -13.914 1.00 89.19 93 LEU A C 1
ATOM 742 O O . LEU A 1 93 ? 8.904 4.896 -13.842 1.00 89.19 93 LEU A O 1
ATOM 746 N N . VAL A 1 94 ? 10.213 3.069 -13.977 1.00 88.06 94 VAL A N 1
ATOM 747 C CA . VAL A 1 94 ? 9.126 2.082 -13.994 1.00 88.06 94 VAL A CA 1
ATOM 748 C C . VAL A 1 94 ? 9.167 1.277 -12.699 1.00 88.06 94 VAL A C 1
ATOM 750 O O . VAL A 1 94 ? 10.191 0.682 -12.371 1.00 88.06 94 VAL A O 1
ATOM 753 N N . PHE A 1 95 ? 8.042 1.248 -11.987 1.00 87.88 95 PHE A N 1
ATOM 754 C CA . PHE A 1 95 ? 7.832 0.456 -10.775 1.00 87.88 95 PHE A CA 1
ATOM 755 C C . PHE A 1 95 ? 6.764 -0.595 -11.080 1.00 87.88 95 PHE A C 1
ATOM 757 O O . PHE A 1 95 ? 5.701 -0.252 -11.598 1.00 87.88 95 PHE A O 1
ATOM 764 N N . ILE A 1 96 ? 7.038 -1.868 -10.796 1.00 86.75 96 ILE A N 1
ATOM 765 C CA . ILE A 1 96 ? 6.148 -2.980 -11.150 1.00 86.75 96 ILE A CA 1
ATOM 766 C C . ILE A 1 96 ? 5.730 -3.674 -9.864 1.00 86.75 96 ILE A C 1
ATOM 768 O O . ILE A 1 96 ? 6.569 -4.231 -9.168 1.00 86.75 96 ILE A O 1
ATOM 772 N N . ASN A 1 97 ? 4.430 -3.644 -9.564 1.00 84.50 97 ASN A N 1
ATOM 773 C CA . ASN A 1 97 ? 3.840 -4.239 -8.359 1.00 84.50 97 ASN A CA 1
ATOM 774 C C . ASN A 1 97 ? 4.415 -3.731 -7.018 1.00 84.50 97 ASN A C 1
ATOM 776 O O . ASN A 1 97 ? 4.195 -4.375 -5.994 1.00 84.50 97 ASN A O 1
ATOM 780 N N . GLY A 1 98 ? 5.062 -2.557 -7.013 1.00 78.19 98 GLY A N 1
ATOM 781 C CA . GLY A 1 98 ? 5.571 -1.886 -5.809 1.00 78.19 98 GLY A CA 1
ATOM 782 C C . GLY A 1 98 ? 7.056 -2.101 -5.590 1.00 78.19 98 GLY A C 1
ATOM 783 O O . GLY A 1 98 ? 7.402 -2.831 -4.635 1.00 78.19 98 GLY A O 1
#

Radius of gyration: 17.82 Å; chains: 1; bounding box: 37×27×43 Å

pLDDT: mean 88.48, std 8.02, range [66.5, 97.81]

Secondary structure (DSSP, 8-state):
--HHHHHHHHHHHHHHHH-TTGGGSHHHHHHHHHHHHHHHH-S--TTSGGGTT---HHHHHS------S---TT--HHHHHHTS--TTSSS----S--

Foldseek 3Di:
DDPLLVLVLVLVVVLCVLPPPCCPPPVVVVVVVVNVVCNVVPDDACVDVVCVPPHCVVVSPDNDHQPSDDDPVPDDPVVVCVPDPPPPDPDDDDDDSD

Sequence (98 aa):
MQQQDQRYLMEFDRLEKSLNGMASSPIHKLRKEAIARFSELGFPTTRLEEWRFTNVAPVSRTPFEPVLQYDPAGVTAEVVNRYSLGDSVGGLLVFING